Protein AF-A0A972DET1-F1 (afdb_monomer)

Sequence (160 aa):
MILSASRRTDIPCHYSEWLINRLQAGYVLTRNPMNPSQIYRIPLSKDIIDCIVFWTKDPLNMLDKLDTLDELDYKYYFYFTLTPYDRSVERKLRDKEDIVRTFKELSRRIGHEKTVWRYDPIILNETFDFVYHKEKYSYLCKQLENDTNQCIVSFVDLYS

Foldseek 3Di:
DEAEPAPPHQCLVPPLVVVLVQLVVQWDWDADPVHRVDIDIGGNQQVPHQEYEGEHQANPSNLVCVVVCVVSVHHYAYAHEQEQDDCVPVVPDDDSVVSLVRLQSVCVVNNQARRAYENPEQEDDPVRHPVNCVVSVVVSCVSCPRSHPHYHYHYDDDDD

Structure (mmCIF, N/CA/C/O backbone):
data_AF-A0A972DET1-F1
#
_entry.id   AF-A0A972DET1-F1
#
loop_
_atom_site.group_PDB
_atom_site.id
_atom_site.type_symbol
_atom_site.label_atom_id
_atom_site.label_alt_id
_atom_site.label_comp_id
_atom_site.label_asym_id
_atom_site.label_entity_id
_atom_site.label_seq_id
_atom_site.pdbx_PDB_ins_code
_atom_site.Cartn_x
_atom_site.Cartn_y
_atom_site.Cartn_z
_atom_site.occupancy
_atom_site.B_iso_or_equiv
_atom_site.auth_seq_id
_atom_site.auth_comp_id
_atom_site.auth_asym_id
_atom_site.auth_atom_id
_atom_site.pdbx_PDB_model_num
ATOM 1 N N . MET A 1 1 ? -19.397 -3.326 7.565 1.00 91.31 1 MET A N 1
ATOM 2 C CA . MET A 1 1 ? -18.989 -2.403 6.482 1.00 91.31 1 MET A CA 1
ATOM 3 C C . MET A 1 1 ? -17.508 -2.574 6.142 1.00 91.31 1 MET A C 1
ATOM 5 O O . MET A 1 1 ? -16.697 -2.618 7.057 1.00 91.31 1 MET A O 1
ATOM 9 N N . ILE A 1 2 ? -17.131 -2.599 4.854 1.00 95.31 2 ILE A N 1
ATOM 10 C CA . ILE A 1 2 ? -15.717 -2.520 4.431 1.00 95.31 2 ILE A CA 1
ATOM 11 C C . ILE A 1 2 ? -15.335 -1.053 4.211 1.00 95.31 2 ILE A C 1
ATOM 13 O O . ILE A 1 2 ? -15.939 -0.365 3.385 1.00 95.31 2 ILE A O 1
ATOM 17 N N . LEU A 1 3 ? -14.314 -0.577 4.922 1.00 95.06 3 LEU A N 1
ATOM 18 C CA . LEU A 1 3 ? -13.781 0.770 4.758 1.00 95.06 3 LEU A CA 1
ATOM 19 C C . LEU A 1 3 ? -12.639 0.768 3.745 1.00 95.06 3 LEU A C 1
ATOM 21 O O . LEU A 1 3 ? -11.516 0.386 4.058 1.00 95.06 3 LEU A O 1
ATOM 25 N N . SER A 1 4 ? -12.903 1.251 2.532 1.00 94.38 4 SER A N 1
ATOM 26 C CA . SER A 1 4 ? -11.836 1.530 1.567 1.00 94.38 4 SER A CA 1
ATOM 27 C C . SER A 1 4 ? -11.132 2.840 1.932 1.00 94.38 4 SER A C 1
ATOM 29 O O . SER A 1 4 ? -11.570 3.934 1.565 1.00 94.38 4 SER A O 1
ATOM 31 N N . ALA A 1 5 ? -10.041 2.717 2.683 1.00 91.88 5 ALA A N 1
ATOM 32 C CA . ALA A 1 5 ? -9.164 3.817 3.036 1.00 91.88 5 ALA A CA 1
ATOM 33 C C . ALA A 1 5 ? -8.187 4.092 1.880 1.00 91.88 5 ALA A C 1
ATOM 35 O O . ALA A 1 5 ? -7.698 3.182 1.217 1.00 91.88 5 ALA A O 1
ATOM 36 N N . SER A 1 6 ? -7.910 5.373 1.642 1.00 90.00 6 SER A N 1
ATOM 37 C CA . SER A 1 6 ? -6.950 5.873 0.646 1.00 90.00 6 SER A CA 1
ATOM 38 C C . SER A 1 6 ? -7.388 6.000 -0.818 1.00 90.00 6 SER A C 1
ATOM 40 O O . SER A 1 6 ? -6.553 6.133 -1.707 1.00 90.00 6 SER A O 1
ATOM 42 N N . ARG A 1 7 ? -8.693 6.055 -1.115 1.00 85.88 7 ARG A N 1
ATOM 43 C CA . ARG A 1 7 ? -9.146 6.327 -2.499 1.00 85.88 7 ARG A CA 1
ATOM 44 C C . ARG A 1 7 ? -8.914 7.766 -2.974 1.00 85.88 7 ARG A C 1
ATOM 46 O O . ARG A 1 7 ? -8.828 8.001 -4.171 1.00 85.88 7 ARG A O 1
ATOM 53 N N . ARG A 1 8 ? -8.881 8.736 -2.053 1.00 87.44 8 ARG A N 1
ATOM 54 C CA . ARG A 1 8 ? -8.698 10.171 -2.369 1.00 87.44 8 ARG A CA 1
ATOM 55 C C . ARG A 1 8 ? -7.265 10.662 -2.159 1.00 87.44 8 ARG A C 1
ATOM 57 O O . ARG A 1 8 ? -6.897 11.696 -2.698 1.00 87.44 8 ARG A O 1
ATOM 64 N N . THR A 1 9 ? -6.499 9.967 -1.325 1.00 91.56 9 THR A N 1
ATOM 65 C CA . THR A 1 9 ? -5.119 10.299 -0.953 1.00 91.56 9 THR A CA 1
ATOM 66 C C . THR A 1 9 ? -4.463 9.057 -0.366 1.00 91.56 9 THR A C 1
ATOM 68 O O . THR A 1 9 ? -5.170 8.234 0.205 1.00 91.56 9 THR A O 1
ATOM 71 N N . ASP A 1 10 ? -3.147 8.916 -0.464 1.00 96.00 10 ASP A N 1
ATOM 72 C CA . ASP A 1 10 ? -2.416 7.804 0.148 1.00 96.00 10 ASP A CA 1
ATOM 73 C C . ASP A 1 10 ? -2.322 8.006 1.673 1.00 96.00 10 ASP A C 1
ATOM 75 O O . ASP A 1 10 ? -1.435 8.700 2.177 1.00 96.00 10 ASP A O 1
ATOM 79 N N . ILE A 1 11 ? -3.293 7.460 2.417 1.00 97.19 11 ILE A N 1
ATOM 80 C CA . ILE A 1 11 ? -3.372 7.637 3.873 1.00 97.19 11 ILE A CA 1
ATOM 81 C C . ILE A 1 11 ? -2.179 6.978 4.581 1.00 97.19 11 ILE A C 1
ATOM 83 O O . ILE A 1 11 ? -1.553 7.683 5.368 1.00 97.19 11 ILE A O 1
ATOM 87 N N . PRO A 1 12 ? -1.802 5.706 4.323 1.00 97.56 12 PRO A N 1
ATOM 88 C CA . PRO A 1 12 ? -0.621 5.109 4.945 1.00 97.56 12 PRO A CA 1
ATOM 89 C C . PRO A 1 12 ? 0.661 5.918 4.731 1.00 97.56 12 PRO A C 1
ATOM 91 O O . PRO A 1 12 ? 1.441 6.064 5.669 1.00 97.56 12 PRO A O 1
ATOM 94 N N . CYS A 1 13 ? 0.859 6.487 3.536 1.00 96.88 13 CYS A N 1
ATOM 95 C CA . CYS A 1 13 ? 2.067 7.254 3.245 1.00 96.88 13 CYS A CA 1
ATOM 96 C C . CYS A 1 13 ? 2.077 8.638 3.912 1.00 96.88 13 CYS A C 1
ATOM 98 O O . CYS A 1 13 ? 3.138 9.102 4.330 1.00 96.88 13 CYS A O 1
ATOM 100 N N . HIS A 1 14 ? 0.936 9.330 3.997 1.00 96.00 14 HIS A N 1
ATOM 101 C CA . HIS A 1 14 ? 0.920 10.764 4.333 1.00 96.00 14 HIS A CA 1
ATOM 102 C C . HIS A 1 14 ? 0.092 11.147 5.563 1.00 96.00 14 HIS A C 1
ATOM 104 O O . HIS A 1 14 ? 0.313 12.210 6.137 1.00 96.00 14 HIS A O 1
ATOM 110 N N . TYR A 1 15 ? -0.874 10.321 5.962 1.00 97.06 15 TYR A N 1
ATOM 111 C CA . TYR A 1 15 ? -1.891 10.661 6.963 1.00 97.06 15 TYR A CA 1
ATOM 112 C C . TYR A 1 15 ? -2.175 9.505 7.934 1.00 97.06 15 TYR A C 1
ATOM 114 O O . TYR A 1 15 ? -3.278 9.414 8.477 1.00 97.06 15 TYR A O 1
ATOM 122 N N . SER A 1 16 ? -1.195 8.627 8.164 1.00 97.06 16 SER A N 1
ATOM 123 C CA . SER A 1 16 ? -1.325 7.474 9.060 1.00 97.06 16 SER A CA 1
ATOM 124 C C . SER A 1 16 ? -1.695 7.908 10.480 1.00 97.06 16 SER A C 1
ATOM 126 O O . SER A 1 16 ? -2.665 7.415 11.046 1.00 97.06 16 SER A O 1
ATOM 128 N N . GLU A 1 17 ? -1.009 8.922 11.007 1.00 97.81 17 GLU A N 1
ATOM 129 C CA . GLU A 1 17 ? -1.287 9.489 12.330 1.00 97.81 17 GLU A CA 1
ATOM 130 C C . GLU A 1 17 ? -2.709 10.056 12.429 1.00 97.81 17 GLU A C 1
ATOM 132 O O . GLU A 1 17 ? -3.461 9.777 13.364 1.00 97.81 17 GLU A O 1
ATOM 137 N N . TRP A 1 18 ? -3.130 10.823 11.421 1.00 97.31 18 TRP A N 1
ATOM 138 C CA . TRP A 1 18 ? -4.489 11.355 11.369 1.00 97.31 18 TRP A CA 1
ATOM 139 C C . TRP A 1 18 ? -5.532 10.232 11.393 1.00 97.31 18 TRP A C 1
ATOM 141 O O . TRP A 1 18 ? -6.541 10.358 12.087 1.00 97.31 18 TRP A O 1
ATOM 151 N N . LEU A 1 19 ? -5.291 9.132 10.676 1.00 97.12 19 LEU A N 1
ATOM 152 C CA . LEU A 1 19 ? -6.209 8.001 10.642 1.00 97.12 19 LEU A CA 1
ATOM 153 C C . LEU A 1 19 ? -6.347 7.344 12.016 1.00 97.12 19 LEU A C 1
ATOM 155 O O . LEU A 1 19 ? -7.479 7.123 12.441 1.00 97.12 19 LEU A O 1
ATOM 159 N N . ILE A 1 20 ? -5.240 7.080 12.716 1.00 97.50 20 ILE A N 1
ATOM 160 C CA . ILE A 1 20 ? -5.279 6.517 14.076 1.00 97.50 20 ILE A CA 1
ATOM 161 C C . ILE A 1 20 ? -6.136 7.400 14.988 1.00 97.50 20 ILE A C 1
ATOM 163 O O . ILE A 1 20 ? -7.084 6.921 15.612 1.00 97.50 20 ILE A O 1
ATOM 167 N N . ASN A 1 21 ? -5.922 8.716 14.936 1.00 97.62 21 ASN A N 1
ATOM 168 C CA . ASN A 1 21 ? -6.728 9.686 15.676 1.00 97.62 21 ASN A CA 1
ATOM 169 C C . ASN A 1 21 ? -8.221 9.687 15.280 1.00 97.62 21 ASN A C 1
ATOM 171 O O . ASN A 1 21 ? -9.068 10.127 16.057 1.00 97.62 21 ASN A O 1
ATOM 175 N N . ARG A 1 22 ? -8.592 9.271 14.060 1.00 96.81 22 ARG A N 1
ATOM 176 C CA . ARG A 1 22 ? -10.004 9.115 13.645 1.00 96.81 22 ARG A CA 1
ATOM 177 C C . ARG A 1 22 ? -10.602 7.787 14.093 1.00 96.81 22 ARG A C 1
ATOM 179 O O . ARG A 1 22 ? -11.765 7.773 14.489 1.00 96.81 22 ARG A O 1
ATOM 186 N N . LEU A 1 23 ? -9.824 6.708 14.066 1.00 96.62 23 LEU A N 1
ATOM 187 C CA . LEU A 1 23 ? -10.248 5.399 14.564 1.00 96.62 23 LEU A CA 1
ATOM 188 C C . LEU A 1 23 ? -10.511 5.449 16.072 1.00 96.62 23 LEU A C 1
ATOM 190 O O . LEU A 1 23 ? -11.561 4.995 16.515 1.00 96.62 23 LEU A O 1
ATOM 194 N N . GLN A 1 24 ? -9.634 6.102 16.839 1.00 95.88 24 GLN A N 1
ATOM 195 C CA . GLN A 1 24 ? -9.831 6.335 18.275 1.00 95.88 24 GLN A CA 1
ATOM 196 C C . GLN A 1 24 ? -11.035 7.244 18.563 1.00 95.88 24 GLN A C 1
ATOM 198 O O . GLN A 1 24 ? -11.789 7.002 19.500 1.00 95.88 24 GLN A O 1
ATOM 203 N N . ALA A 1 25 ? -11.261 8.271 17.735 1.00 96.62 25 ALA A N 1
ATOM 204 C CA . ALA A 1 25 ? -12.445 9.125 17.852 1.00 96.62 25 ALA A CA 1
ATOM 205 C C . ALA A 1 25 ? -13.753 8.417 17.435 1.00 96.62 25 ALA A C 1
ATOM 207 O O . ALA A 1 25 ? -14.838 8.920 17.726 1.00 96.62 25 ALA A O 1
ATOM 208 N N . GLY A 1 26 ? -13.669 7.286 16.724 1.00 96.50 26 GLY A N 1
ATOM 209 C CA . GLY A 1 26 ? -14.812 6.483 16.287 1.00 96.50 26 GLY A CA 1
ATOM 210 C C . GLY A 1 26 ? -15.601 7.060 15.108 1.00 96.50 26 GLY A C 1
ATOM 211 O O . GLY A 1 26 ? -16.679 6.555 14.790 1.00 96.50 26 GLY A O 1
ATOM 212 N N . TYR A 1 27 ? -15.115 8.113 14.441 1.00 96.56 27 TYR A N 1
ATOM 213 C CA . TYR A 1 27 ? -15.757 8.659 13.241 1.00 96.56 27 TYR A CA 1
ATOM 214 C C . TYR A 1 27 ? -14.812 9.507 12.385 1.00 96.56 27 TYR A C 1
ATOM 216 O O . TYR A 1 27 ? -13.792 10.026 12.840 1.00 96.56 27 TYR A O 1
ATOM 224 N N . VAL A 1 28 ? -15.218 9.734 11.137 1.00 95.75 28 VAL A N 1
ATOM 225 C CA . VAL A 1 28 ? -14.613 10.729 10.248 1.00 95.75 28 VAL A CA 1
ATOM 226 C C . VAL A 1 28 ? -15.686 11.569 9.567 1.00 95.75 28 VAL A C 1
ATOM 228 O O . VAL A 1 28 ? -16.791 11.101 9.291 1.00 95.75 28 VAL A O 1
ATOM 231 N N . LEU A 1 29 ? -15.358 12.831 9.298 1.00 94.50 29 LEU A N 1
ATOM 232 C CA . LEU A 1 29 ? -16.175 13.713 8.475 1.00 94.50 29 LEU A CA 1
ATOM 233 C C . LEU A 1 29 ? -15.579 13.785 7.074 1.00 94.50 29 LEU A C 1
ATOM 235 O O . LEU A 1 29 ? -14.385 14.037 6.914 1.00 94.50 29 LEU A O 1
ATOM 239 N N . THR A 1 30 ? -16.410 13.592 6.057 1.00 92.00 30 THR A N 1
ATOM 240 C CA . THR A 1 30 ? -16.002 13.722 4.660 1.00 92.00 30 THR A CA 1
ATOM 241 C C . THR A 1 30 ? -16.962 14.624 3.906 1.00 92.00 30 THR A C 1
ATOM 243 O O . THR A 1 30 ? -18.170 14.597 4.130 1.00 92.00 30 THR A O 1
ATOM 246 N N . ARG A 1 31 ? -16.425 15.443 3.004 1.00 91.62 31 ARG A N 1
ATOM 247 C CA . ARG A 1 31 ? -17.229 16.297 2.125 1.00 91.62 31 ARG A CA 1
ATOM 248 C C . ARG A 1 31 ? -17.580 15.555 0.843 1.00 91.62 31 ARG A C 1
ATOM 250 O O . ARG A 1 31 ? -16.760 14.784 0.319 1.00 91.62 31 ARG A O 1
ATOM 257 N N . ASN A 1 32 ? -18.789 15.796 0.342 1.00 89.50 32 ASN A N 1
ATOM 258 C CA . ASN A 1 32 ? -19.174 15.377 -0.999 1.00 89.50 32 ASN A CA 1
ATOM 259 C C . ASN A 1 32 ? -18.354 16.186 -2.027 1.00 89.50 32 ASN A C 1
ATOM 261 O O . ASN A 1 32 ? -18.385 17.416 -1.973 1.00 89.50 32 ASN A O 1
ATOM 265 N N . PRO A 1 33 ? -17.625 15.539 -2.955 1.00 87.19 33 PRO A N 1
ATOM 266 C CA . PRO A 1 33 ? -16.844 16.248 -3.969 1.00 87.19 33 PRO A CA 1
ATOM 267 C C . PRO A 1 33 ? -17.713 17.061 -4.940 1.00 87.19 33 PRO A C 1
ATOM 269 O O . PRO A 1 33 ? -17.237 18.059 -5.467 1.00 87.19 33 PRO A O 1
ATOM 272 N N . MET A 1 34 ? -18.977 16.674 -5.144 1.00 92.25 34 MET A N 1
ATOM 273 C CA . MET A 1 34 ? -19.910 17.360 -6.047 1.00 92.25 34 MET A CA 1
ATOM 274 C C . MET A 1 34 ? -20.759 18.425 -5.340 1.00 92.25 34 MET A C 1
ATOM 276 O O . MET A 1 34 ? -21.288 19.319 -5.991 1.00 92.2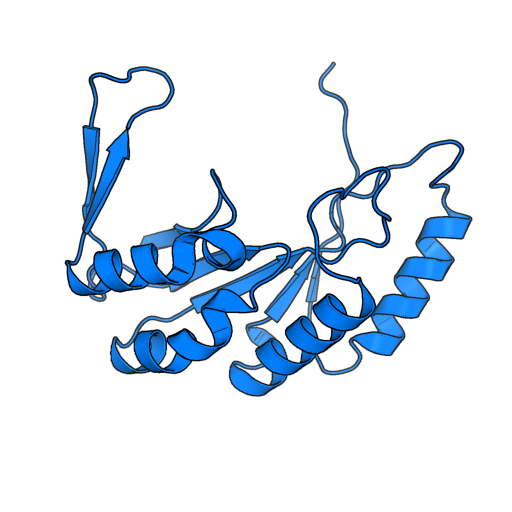5 34 MET A O 1
ATOM 280 N N . ASN A 1 35 ? -20.899 18.349 -4.011 1.00 93.75 35 ASN A N 1
ATOM 281 C CA . ASN A 1 35 ? -21.638 19.330 -3.212 1.00 93.75 35 ASN A CA 1
ATOM 282 C C . ASN A 1 35 ? -20.905 19.624 -1.888 1.00 93.75 35 ASN A C 1
ATOM 284 O O . ASN A 1 35 ? -21.185 18.982 -0.874 1.00 93.75 35 ASN A O 1
ATOM 288 N N . PRO A 1 36 ? -19.994 20.612 -1.852 1.00 91.00 36 PRO A N 1
ATOM 289 C CA . PRO A 1 36 ? -19.130 20.856 -0.693 1.00 91.00 36 PRO A CA 1
ATOM 290 C C . PRO A 1 36 ? -19.853 21.229 0.608 1.00 91.00 36 PRO A C 1
ATOM 292 O O . PRO A 1 36 ? -19.276 21.067 1.684 1.00 91.00 36 PRO A O 1
ATOM 295 N N . SER A 1 37 ? -21.095 21.722 0.520 1.00 94.62 37 SER A N 1
ATOM 296 C CA . SER A 1 37 ? -21.926 22.029 1.694 1.00 94.62 37 SER A CA 1
ATOM 297 C C . SER A 1 37 ? -22.431 20.769 2.406 1.00 94.62 37 SER A C 1
ATOM 299 O O . SER A 1 37 ? -22.742 20.806 3.595 1.00 94.62 37 SER A O 1
ATOM 301 N N . GLN A 1 38 ? -22.459 19.633 1.705 1.00 95.25 38 GLN A N 1
ATOM 302 C CA . GLN A 1 38 ? -22.859 18.352 2.261 1.00 95.25 38 GLN A CA 1
ATOM 303 C C . GLN A 1 38 ? -21.670 17.657 2.935 1.00 95.25 38 GLN A C 1
ATOM 305 O O . GLN A 1 38 ? -20.700 17.242 2.289 1.00 95.25 38 GLN A O 1
ATOM 310 N N . ILE A 1 39 ? -21.777 17.497 4.255 1.00 95.06 39 ILE A N 1
ATOM 311 C CA . ILE A 1 39 ? -20.803 16.799 5.093 1.00 95.06 39 ILE A CA 1
ATOM 312 C C . ILE A 1 39 ? -21.419 15.482 5.558 1.00 95.06 39 ILE A C 1
ATOM 314 O O . ILE A 1 39 ? -22.465 15.466 6.202 1.00 95.06 39 ILE A O 1
ATOM 318 N N . TYR A 1 40 ? -20.746 14.377 5.261 1.00 93.12 40 TYR A N 1
ATOM 319 C CA . TYR A 1 40 ? -21.098 13.062 5.774 1.00 93.12 40 TYR A CA 1
ATOM 320 C C . TYR A 1 40 ? -20.280 12.749 7.017 1.00 93.12 40 TYR A C 1
ATOM 322 O O . TYR A 1 40 ? -19.061 12.937 7.028 1.00 93.12 40 TYR A O 1
ATOM 330 N N . ARG A 1 41 ? -20.945 12.211 8.039 1.00 95.50 41 ARG A N 1
ATOM 331 C CA . ARG A 1 41 ? -20.295 11.591 9.191 1.00 95.50 41 ARG A CA 1
ATOM 332 C C . ARG A 1 41 ? -20.297 10.084 8.999 1.00 95.50 41 ARG A C 1
ATOM 334 O O . ARG A 1 41 ? -21.355 9.466 9.010 1.00 95.50 41 ARG A O 1
ATOM 341 N N . ILE A 1 42 ? -19.113 9.514 8.816 1.00 94.50 42 ILE A N 1
ATOM 342 C CA . ILE A 1 42 ? -18.925 8.074 8.667 1.00 94.50 42 ILE A CA 1
ATOM 343 C C . ILE A 1 42 ? -18.505 7.529 10.033 1.00 94.50 42 ILE A C 1
ATOM 345 O O . ILE A 1 42 ? -17.467 7.963 10.546 1.00 94.50 42 ILE A O 1
ATOM 349 N N . PRO A 1 43 ? -19.290 6.629 10.647 1.00 95.81 43 PRO A N 1
ATOM 350 C CA . PRO A 1 43 ? -18.867 5.953 11.861 1.00 95.81 43 PRO A CA 1
ATOM 351 C C . PRO A 1 43 ? -17.705 5.007 11.543 1.00 95.81 43 PRO A C 1
ATOM 353 O O . PRO A 1 43 ? -17.691 4.353 10.501 1.00 95.81 43 PRO A O 1
ATOM 356 N N . LEU A 1 44 ? -16.723 4.968 12.437 1.00 96.38 44 LEU A N 1
ATOM 357 C CA . LEU A 1 44 ? -15.517 4.156 12.297 1.00 96.38 44 LEU A CA 1
ATOM 358 C C . LEU A 1 44 ? -15.373 3.115 13.404 1.00 96.38 44 LEU A C 1
ATOM 360 O O . LEU A 1 44 ? -14.339 2.473 13.460 1.00 96.38 44 LEU A O 1
ATOM 364 N N . SER A 1 45 ? -16.364 2.952 14.278 1.00 92.38 45 SER A N 1
ATOM 365 C CA . SER A 1 45 ? -16.280 2.002 15.383 1.00 92.38 45 SER A CA 1
ATOM 366 C C . SER A 1 45 ? -16.195 0.551 14.890 1.00 92.38 45 SER A C 1
ATOM 368 O O . SER A 1 45 ? -16.758 0.183 13.853 1.00 92.38 45 SER A O 1
ATOM 370 N N . LYS A 1 46 ? -15.474 -0.287 15.641 1.00 89.88 46 LYS A N 1
ATOM 371 C CA . LYS A 1 46 ? -15.184 -1.676 15.253 1.00 89.88 46 LYS A CA 1
ATOM 372 C C . LYS A 1 46 ? -16.420 -2.571 15.108 1.00 89.88 46 LYS A C 1
ATOM 374 O O . LYS A 1 46 ? -16.384 -3.545 14.374 1.00 89.88 46 LYS A O 1
ATOM 379 N N . ASP A 1 47 ? -17.523 -2.234 15.772 1.00 92.50 47 ASP A N 1
ATOM 380 C CA . ASP A 1 47 ? -18.812 -2.926 15.642 1.00 92.50 47 ASP A CA 1
ATOM 381 C C . ASP A 1 47 ? -19.477 -2.697 14.274 1.00 92.50 47 ASP A C 1
ATOM 383 O O . ASP A 1 47 ? -20.350 -3.462 13.872 1.00 92.50 47 ASP A O 1
ATOM 387 N N . ILE A 1 48 ? -19.051 -1.665 13.542 1.00 94.56 48 ILE A N 1
ATOM 388 C CA . ILE A 1 48 ? -19.572 -1.316 12.217 1.00 94.56 48 ILE A CA 1
ATOM 389 C C . ILE A 1 48 ? -18.567 -1.697 11.121 1.00 94.56 48 ILE A C 1
ATOM 391 O O . ILE A 1 48 ? -18.958 -2.088 10.013 1.00 94.56 48 ILE A O 1
ATOM 395 N N . ILE A 1 49 ? -17.270 -1.547 11.395 1.00 96.44 49 ILE A N 1
ATOM 396 C CA . ILE A 1 49 ? -16.190 -1.793 10.437 1.00 96.44 49 ILE A CA 1
ATOM 397 C C . ILE A 1 49 ? -15.767 -3.263 10.489 1.00 96.44 49 ILE A C 1
ATOM 399 O O . ILE A 1 49 ? -15.067 -3.681 11.402 1.00 96.44 49 ILE A O 1
ATOM 403 N N . ASP A 1 50 ? -16.114 -4.026 9.452 1.00 96.44 50 ASP A N 1
ATOM 404 C CA . ASP A 1 50 ? -15.703 -5.432 9.334 1.00 96.44 50 ASP A CA 1
ATOM 405 C C . ASP A 1 50 ? -14.231 -5.552 8.927 1.00 96.44 50 ASP A C 1
ATOM 407 O O . ASP A 1 50 ? -13.551 -6.509 9.297 1.00 96.44 50 ASP A O 1
ATOM 411 N N . CYS A 1 51 ? -13.758 -4.616 8.096 1.00 97.06 51 CYS A N 1
ATOM 412 C CA . CYS A 1 51 ? -12.397 -4.599 7.577 1.00 97.06 51 CYS A CA 1
ATOM 413 C C . CYS A 1 51 ? -12.026 -3.228 6.994 1.00 97.06 51 CYS A C 1
ATOM 415 O O . CYS A 1 51 ? -12.865 -2.558 6.380 1.00 97.06 51 CYS A O 1
ATOM 417 N N . ILE A 1 52 ? -10.758 -2.837 7.130 1.00 97.75 52 ILE A N 1
ATOM 418 C CA . ILE A 1 52 ? -10.168 -1.664 6.485 1.00 97.75 52 ILE A CA 1
ATOM 419 C C . ILE A 1 52 ? -9.246 -2.111 5.349 1.00 97.75 52 ILE A C 1
ATOM 421 O O . ILE A 1 52 ? -8.324 -2.899 5.541 1.00 97.75 52 ILE A O 1
ATOM 425 N N . VAL A 1 53 ? -9.467 -1.567 4.158 1.00 97.75 53 VAL A N 1
ATOM 426 C CA . VAL A 1 53 ? -8.609 -1.798 2.993 1.00 97.75 53 VAL A CA 1
ATOM 427 C C . VAL A 1 53 ? -7.736 -0.580 2.780 1.00 97.75 53 VAL A C 1
ATOM 429 O O . VAL A 1 53 ? -8.256 0.485 2.443 1.00 97.75 53 VAL A O 1
ATOM 432 N N . PHE A 1 54 ? -6.425 -0.734 2.933 1.00 98.12 54 PHE A N 1
ATOM 433 C CA . PHE A 1 54 ? -5.463 0.332 2.680 1.00 98.12 54 PHE A CA 1
ATOM 434 C C . PHE A 1 54 ? -4.945 0.286 1.252 1.00 98.12 54 PHE A C 1
ATOM 436 O O . PHE A 1 54 ? -4.534 -0.763 0.775 1.00 98.12 54 PHE A O 1
ATOM 443 N N . TRP A 1 55 ? -4.913 1.437 0.585 1.00 97.00 55 TRP A N 1
ATOM 444 C CA . TRP A 1 55 ? -4.232 1.601 -0.699 1.00 97.00 55 TRP A CA 1
ATOM 445 C C . TRP A 1 55 ? -3.030 2.507 -0.503 1.00 97.00 55 TRP A C 1
ATOM 447 O O . TRP A 1 55 ? -3.161 3.576 0.096 1.00 97.00 55 TRP A O 1
ATOM 457 N N . THR A 1 56 ? -1.868 2.079 -0.984 1.00 97.62 56 THR A N 1
ATOM 458 C CA . THR A 1 56 ? -0.644 2.864 -0.826 1.00 97.62 56 THR A CA 1
ATOM 459 C C . THR A 1 56 ? 0.418 2.502 -1.852 1.00 97.62 56 THR A C 1
ATOM 461 O O . THR A 1 56 ? 0.425 1.388 -2.383 1.00 97.62 56 THR A O 1
ATOM 464 N N . LYS A 1 57 ? 1.320 3.442 -2.131 1.00 96.88 57 LYS A N 1
ATOM 465 C CA . LYS A 1 57 ? 2.601 3.172 -2.796 1.00 96.88 57 LYS A CA 1
ATOM 466 C C . LYS A 1 57 ? 3.758 3.042 -1.806 1.00 96.88 57 LYS A C 1
ATOM 468 O O . LYS A 1 57 ? 4.834 2.618 -2.215 1.00 96.88 57 LYS A O 1
ATOM 473 N N . ASP A 1 58 ? 3.561 3.437 -0.549 1.00 97.44 58 ASP A N 1
ATOM 474 C CA . ASP A 1 58 ? 4.618 3.492 0.457 1.00 97.44 58 ASP A CA 1
ATOM 475 C C . ASP A 1 58 ? 4.055 3.556 1.902 1.00 97.44 58 ASP A C 1
ATOM 477 O O . ASP A 1 58 ? 3.766 4.639 2.415 1.00 97.44 58 ASP A O 1
ATOM 481 N N . PRO A 1 59 ? 3.899 2.412 2.596 1.00 97.31 59 PRO A N 1
ATOM 482 C CA . PRO A 1 59 ? 3.334 2.353 3.943 1.00 97.31 59 PRO A CA 1
ATOM 483 C C . PRO A 1 59 ? 4.343 2.604 5.068 1.00 97.31 59 PRO A C 1
ATOM 485 O O . PRO A 1 59 ? 4.010 2.319 6.216 1.00 97.31 59 PRO A O 1
ATOM 488 N N . LEU A 1 60 ? 5.555 3.112 4.800 1.00 98.12 60 LEU A N 1
ATOM 489 C CA . LEU A 1 60 ? 6.594 3.252 5.835 1.00 98.12 60 LEU A CA 1
ATOM 490 C C . LEU A 1 60 ? 6.075 3.945 7.105 1.00 98.12 60 LEU A C 1
ATOM 492 O O . LEU A 1 60 ? 6.259 3.443 8.208 1.00 98.12 60 LEU A O 1
ATOM 496 N N . ASN A 1 61 ? 5.366 5.063 6.936 1.00 97.12 61 ASN A N 1
ATOM 497 C CA . ASN A 1 61 ? 4.846 5.882 8.037 1.00 97.12 61 ASN A CA 1
ATOM 498 C C . ASN A 1 61 ? 3.676 5.237 8.801 1.00 97.12 61 ASN A C 1
ATOM 500 O O . ASN A 1 61 ? 3.166 5.829 9.757 1.00 97.12 61 ASN A O 1
ATOM 504 N N . MET A 1 62 ? 3.193 4.085 8.340 1.00 97.44 62 MET A N 1
ATOM 505 C CA . MET A 1 62 ? 2.109 3.312 8.939 1.00 97.44 62 MET A CA 1
ATOM 506 C C . MET A 1 62 ? 2.631 2.097 9.713 1.00 97.44 62 MET A C 1
ATOM 508 O O . MET A 1 62 ? 1.899 1.565 10.541 1.00 97.44 62 MET A O 1
ATOM 512 N N . LEU A 1 63 ? 3.871 1.651 9.466 1.00 9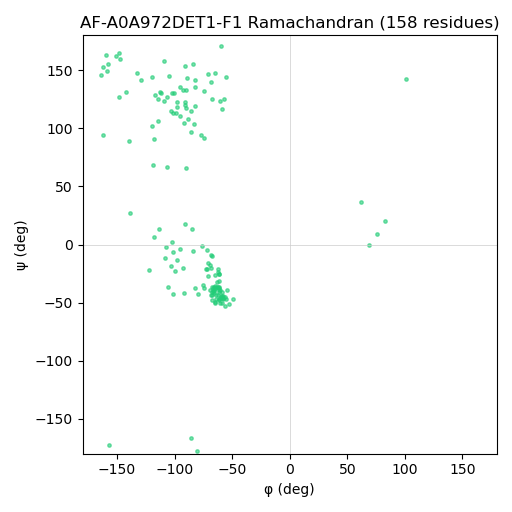8.00 63 LEU A N 1
ATOM 513 C CA . LEU A 1 63 ? 4.407 0.424 10.064 1.00 98.00 63 LEU A CA 1
ATOM 514 C C . LEU A 1 63 ? 4.414 0.477 11.594 1.00 98.00 63 LEU A C 1
ATOM 516 O O . LEU A 1 63 ? 3.994 -0.470 12.246 1.00 98.00 63 LEU A O 1
ATOM 520 N N . ASP A 1 64 ? 4.839 1.594 12.174 1.00 97.12 64 ASP A N 1
ATOM 521 C CA . ASP A 1 64 ? 4.875 1.833 13.622 1.00 97.12 64 ASP A CA 1
ATOM 522 C C . ASP A 1 64 ? 3.484 1.942 14.273 1.00 97.12 64 ASP A C 1
ATOM 524 O O . ASP A 1 64 ? 3.383 1.956 15.494 1.00 97.12 64 ASP A O 1
ATOM 528 N N . LYS A 1 65 ? 2.414 1.996 13.474 1.00 97.56 65 LYS A N 1
ATOM 529 C CA . LYS A 1 65 ? 1.022 2.140 13.933 1.00 97.56 65 LYS A CA 1
ATOM 530 C C . LYS A 1 65 ? 0.207 0.858 13.782 1.00 97.56 65 LYS A C 1
ATOM 532 O O . LYS A 1 65 ? -0.962 0.835 14.162 1.00 97.56 65 LYS A O 1
ATOM 537 N N . LEU A 1 66 ? 0.801 -0.201 13.226 1.00 98.06 66 LEU A N 1
ATOM 538 C CA . LEU A 1 66 ? 0.132 -1.492 13.052 1.00 98.06 66 LEU A CA 1
ATOM 539 C C . LEU A 1 66 ? -0.277 -2.096 14.401 1.00 98.06 66 LEU A C 1
ATOM 541 O O . LEU A 1 66 ? -1.412 -2.539 14.529 1.00 98.06 66 LEU A O 1
ATOM 545 N N . ASP A 1 67 ? 0.577 -1.990 15.425 1.00 97.44 67 ASP A N 1
ATOM 546 C CA . ASP A 1 67 ? 0.253 -2.491 16.771 1.00 97.44 67 ASP A CA 1
ATOM 547 C C . ASP A 1 67 ? -0.975 -1.772 17.344 1.00 97.44 67 ASP A C 1
ATOM 549 O O . ASP A 1 67 ? -1.858 -2.404 17.909 1.00 97.44 67 ASP A O 1
ATOM 553 N N . THR A 1 68 ? -1.102 -0.461 17.115 1.00 97.06 68 THR A N 1
ATOM 554 C CA . THR A 1 68 ? -2.293 0.295 17.527 1.00 97.06 68 THR A CA 1
ATOM 555 C C . THR A 1 68 ? -3.552 -0.159 16.784 1.00 97.06 68 THR A C 1
ATOM 557 O O . THR A 1 68 ? -4.633 -0.172 17.367 1.00 97.06 68 THR A O 1
ATOM 560 N N . LEU A 1 69 ? -3.458 -0.529 15.502 1.00 96.81 69 LEU A N 1
ATOM 561 C CA . LEU A 1 69 ? -4.605 -1.084 14.772 1.00 96.81 69 LEU A CA 1
ATOM 562 C C . LEU A 1 69 ? -5.031 -2.441 15.339 1.00 96.81 69 LEU A C 1
ATOM 564 O O . LEU A 1 69 ? -6.233 -2.690 15.458 1.00 96.81 69 LEU A O 1
ATOM 568 N N . ASP A 1 70 ? -4.057 -3.275 15.702 1.00 96.62 70 ASP A N 1
ATOM 569 C CA . ASP A 1 70 ? -4.282 -4.591 16.295 1.00 96.62 70 ASP A CA 1
ATOM 570 C C . ASP A 1 70 ? -4.880 -4.466 17.709 1.00 96.62 70 ASP A C 1
ATOM 572 O O . ASP A 1 70 ? -5.861 -5.136 18.025 1.00 96.62 70 ASP A O 1
ATOM 576 N N . GLU A 1 71 ? -4.372 -3.547 18.538 1.00 96.69 71 GLU A N 1
ATOM 577 C CA . GLU A 1 71 ? -4.911 -3.223 19.871 1.00 96.69 71 GLU A CA 1
ATOM 578 C C . GLU A 1 71 ? -6.351 -2.696 19.812 1.00 96.69 71 GLU A C 1
ATOM 580 O O . GLU A 1 71 ? -7.177 -3.009 20.672 1.00 96.69 71 GLU A O 1
ATOM 585 N N . LEU A 1 72 ? -6.669 -1.904 18.784 1.00 95.19 72 LEU A N 1
ATOM 586 C CA . LEU A 1 72 ? -8.024 -1.420 18.522 1.00 95.19 72 LEU A CA 1
ATOM 587 C C . LEU A 1 72 ? -8.943 -2.493 17.905 1.00 95.19 72 LEU A C 1
ATOM 589 O O . LEU A 1 72 ? -10.130 -2.219 17.707 1.00 95.19 72 LEU A O 1
ATOM 593 N N . ASP A 1 73 ? -8.427 -3.700 17.647 1.00 95.62 73 ASP A N 1
ATOM 594 C CA . ASP A 1 73 ? -9.163 -4.864 17.138 1.00 95.62 73 ASP A CA 1
ATOM 595 C C . ASP A 1 73 ? -9.786 -4.622 15.746 1.00 95.62 73 ASP A C 1
ATOM 597 O O . ASP A 1 73 ? -10.889 -5.082 15.437 1.00 95.62 73 ASP A O 1
ATOM 601 N N . TYR A 1 74 ? -9.085 -3.878 14.879 1.00 97.00 74 TYR A N 1
ATOM 602 C CA . TYR A 1 74 ? -9.482 -3.725 13.477 1.00 97.00 74 TYR A CA 1
ATOM 603 C C . TYR A 1 74 ? -8.845 -4.800 12.602 1.00 97.00 74 TYR A C 1
ATOM 605 O O . TYR A 1 74 ? -7.635 -5.004 12.600 1.00 97.00 74 TYR A O 1
ATOM 613 N N . LYS A 1 75 ? -9.652 -5.421 11.740 1.00 97.06 75 LYS A N 1
ATOM 614 C CA . LYS A 1 75 ? -9.141 -6.248 10.641 1.00 97.06 75 LYS A CA 1
ATOM 615 C C . LYS A 1 75 ? -8.751 -5.353 9.476 1.00 97.06 75 LYS A C 1
ATOM 617 O O . LYS A 1 75 ? -9.523 -4.477 9.085 1.00 97.06 75 LYS A O 1
ATOM 622 N N . TYR A 1 76 ? -7.602 -5.600 8.863 1.00 97.69 76 TYR A N 1
ATOM 623 C CA . TYR A 1 76 ? -7.161 -4.828 7.707 1.00 97.69 76 TYR A CA 1
ATOM 624 C C . TYR A 1 76 ? -6.269 -5.631 6.767 1.00 97.69 76 TYR A C 1
ATOM 626 O O . TYR A 1 76 ? -5.717 -6.667 7.133 1.00 97.69 76 TYR A O 1
ATOM 634 N N . TYR A 1 77 ? -6.133 -5.127 5.544 1.00 98.06 77 TYR A N 1
ATOM 635 C CA . TYR A 1 77 ? -5.142 -5.589 4.580 1.00 98.06 77 TYR A CA 1
ATOM 636 C C . TYR A 1 77 ? -4.700 -4.437 3.672 1.00 98.06 77 TYR A C 1
ATOM 638 O O . TYR A 1 77 ? -5.344 -3.383 3.608 1.00 98.06 77 TYR A O 1
ATOM 646 N N . PHE A 1 78 ? -3.586 -4.634 2.974 1.00 98.38 78 PHE A N 1
ATOM 647 C CA . PHE A 1 78 ? -2.963 -3.628 2.128 1.00 98.38 78 PHE A CA 1
ATOM 648 C C . PHE A 1 78 ? -2.995 -4.039 0.661 1.00 98.38 78 PHE A C 1
ATOM 650 O O . PHE A 1 78 ? -2.469 -5.076 0.268 1.00 98.38 78 PHE A O 1
ATOM 657 N N . TYR A 1 79 ? -3.542 -3.154 -0.159 1.00 98.12 79 TYR A N 1
ATOM 658 C CA . TYR A 1 79 ? -3.238 -3.052 -1.573 1.00 98.12 79 TYR A CA 1
ATOM 659 C C . TYR A 1 79 ? -2.008 -2.161 -1.758 1.00 98.12 79 TYR A C 1
ATOM 661 O O . TYR A 1 79 ? -2.098 -0.928 -1.800 1.00 98.12 79 TYR A O 1
ATOM 669 N N . PHE A 1 80 ? -0.849 -2.802 -1.878 1.00 98.31 80 PHE A N 1
ATOM 670 C CA . PHE A 1 80 ? 0.432 -2.131 -2.047 1.00 98.31 80 PHE A CA 1
ATOM 671 C C . PHE A 1 80 ? 0.777 -2.056 -3.534 1.00 98.31 80 PHE A C 1
ATOM 673 O O . PHE A 1 80 ? 1.100 -3.047 -4.189 1.00 98.31 80 PHE A O 1
ATOM 680 N N . THR A 1 81 ? 0.732 -0.840 -4.069 1.00 97.81 81 THR A N 1
ATOM 681 C CA . THR A 1 81 ? 1.082 -0.555 -5.458 1.00 97.81 81 THR A CA 1
ATOM 682 C C . THR A 1 81 ? 2.583 -0.393 -5.636 1.00 97.81 81 THR A C 1
ATOM 684 O O . THR A 1 81 ? 3.141 0.660 -5.328 1.00 97.81 81 THR A O 1
ATOM 687 N N . LEU A 1 82 ? 3.218 -1.423 -6.191 1.00 98.12 82 LEU A N 1
ATOM 688 C CA . LEU A 1 82 ? 4.636 -1.427 -6.527 1.00 98.12 82 LEU A CA 1
ATOM 689 C C . LEU A 1 82 ? 4.812 -1.639 -8.032 1.00 98.12 82 LEU A C 1
ATOM 691 O O . LEU A 1 82 ? 4.695 -2.745 -8.554 1.00 98.12 82 LEU A O 1
ATOM 695 N N . THR A 1 83 ? 5.094 -0.535 -8.709 1.00 97.38 83 THR A N 1
ATOM 696 C CA . THR A 1 83 ? 5.274 -0.395 -10.158 1.00 97.38 83 THR A CA 1
ATOM 697 C C . THR A 1 83 ? 6.749 -0.138 -10.493 1.00 97.38 83 THR A C 1
ATOM 699 O O . THR A 1 83 ? 7.498 0.334 -9.628 1.00 97.38 83 THR A O 1
ATOM 702 N N . PRO A 1 84 ? 7.194 -0.415 -11.734 1.00 96.12 84 PRO A N 1
ATOM 703 C CA . PRO A 1 84 ? 8.613 -0.389 -12.096 1.00 96.12 84 PRO A CA 1
ATOM 704 C C . PRO A 1 84 ? 9.135 1.012 -12.451 1.00 96.12 84 PRO A C 1
ATOM 706 O O . PRO A 1 84 ? 10.324 1.165 -12.719 1.00 96.12 84 PRO A O 1
ATOM 709 N N . TYR A 1 85 ? 8.248 2.008 -12.508 1.00 96.50 85 TYR A N 1
ATOM 710 C CA . TYR A 1 85 ? 8.559 3.311 -13.078 1.00 96.50 85 TYR A CA 1
ATOM 711 C C . TYR A 1 85 ? 9.503 4.123 -12.202 1.00 96.50 85 TYR A C 1
ATOM 713 O O . TYR A 1 85 ? 9.439 4.077 -10.974 1.00 96.50 85 TYR A O 1
ATOM 721 N N . ASP A 1 86 ? 10.340 4.918 -12.852 1.00 92.00 86 ASP A N 1
ATOM 722 C CA . ASP A 1 86 ? 11.220 5.865 -12.189 1.00 92.00 86 ASP A CA 1
ATOM 723 C C . ASP A 1 86 ? 10.509 7.204 -11.909 1.00 92.00 86 ASP A C 1
ATOM 725 O O . ASP A 1 86 ? 9.286 7.354 -12.018 1.00 92.00 86 ASP A O 1
ATOM 729 N N . ARG A 1 87 ? 11.302 8.219 -11.557 1.00 93.56 87 ARG A N 1
ATOM 730 C CA . ARG A 1 87 ? 10.815 9.562 -11.232 1.00 93.56 87 ARG A CA 1
ATOM 731 C C . ARG A 1 87 ? 10.223 10.318 -12.424 1.00 93.56 87 ARG A C 1
ATOM 733 O O . ARG A 1 87 ? 9.611 11.357 -12.194 1.00 93.56 87 ARG A O 1
ATOM 740 N N . SER A 1 88 ? 10.357 9.844 -13.663 1.00 92.69 88 SER A N 1
ATOM 741 C CA . SER A 1 88 ? 9.645 10.439 -14.803 1.00 92.69 88 SER A CA 1
ATOM 742 C C . SER A 1 88 ? 8.125 10.306 -14.636 1.00 92.69 88 SER A C 1
ATOM 744 O O . SER A 1 88 ? 7.396 11.262 -14.915 1.00 92.69 88 SER A O 1
ATOM 746 N N . VAL A 1 89 ? 7.671 9.182 -14.068 1.00 94.44 89 VAL A N 1
ATOM 747 C CA . VAL A 1 89 ? 6.261 8.887 -13.764 1.00 94.44 89 VAL A CA 1
ATOM 748 C C . VAL A 1 89 ? 5.957 9.107 -12.276 1.00 94.44 89 VAL A C 1
ATOM 750 O O . VAL A 1 89 ? 4.944 9.710 -11.928 1.00 94.44 89 VAL A O 1
ATOM 753 N N . GLU A 1 90 ? 6.846 8.681 -11.374 1.00 94.69 90 GLU A N 1
ATOM 754 C CA . GLU A 1 90 ? 6.591 8.608 -9.927 1.00 94.69 90 GLU A CA 1
ATOM 755 C C . GLU A 1 90 ? 7.538 9.505 -9.121 1.00 94.69 90 GLU A C 1
ATOM 757 O O . GLU A 1 90 ? 8.413 9.067 -8.378 1.00 94.69 90 GLU A O 1
ATOM 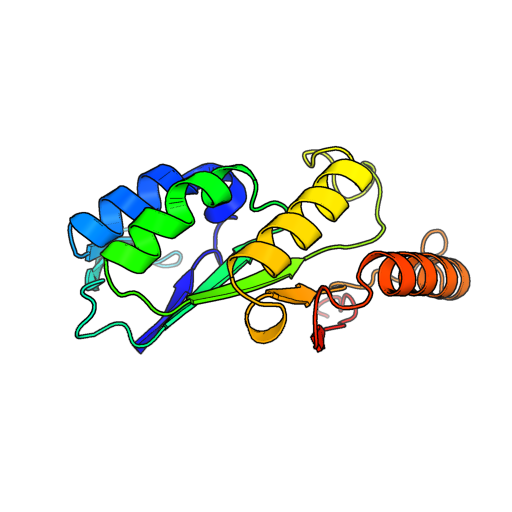762 N N . ARG A 1 91 ? 7.355 10.817 -9.280 1.00 91.31 91 ARG A N 1
ATOM 763 C CA . ARG A 1 91 ? 8.312 11.861 -8.860 1.00 91.31 91 ARG A CA 1
ATOM 764 C C . ARG A 1 91 ? 8.636 11.940 -7.366 1.00 91.31 91 ARG A C 1
ATOM 766 O O . ARG A 1 91 ? 9.719 12.396 -7.019 1.00 91.31 91 ARG A O 1
ATOM 773 N N . LYS A 1 92 ? 7.687 11.606 -6.489 1.00 91.25 92 LYS A N 1
ATOM 774 C CA . LYS A 1 92 ? 7.757 11.907 -5.041 1.00 91.25 92 LYS A CA 1
ATOM 775 C C . LYS A 1 92 ? 7.872 10.669 -4.156 1.00 91.25 92 LYS A C 1
ATOM 777 O O . LYS A 1 92 ? 7.655 10.761 -2.953 1.00 91.25 92 LYS A O 1
ATOM 782 N N . LEU A 1 93 ? 8.174 9.522 -4.750 1.00 94.69 93 LEU A N 1
ATOM 783 C CA . LEU A 1 93 ? 8.396 8.296 -4.001 1.00 94.69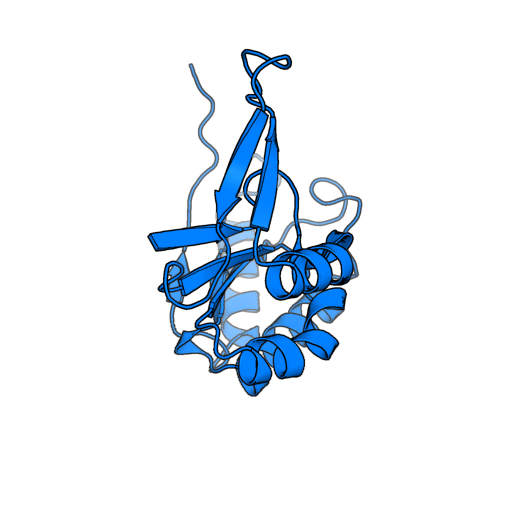 93 LEU A CA 1
ATOM 784 C C . LEU A 1 93 ? 9.836 8.216 -3.495 1.00 94.69 93 LEU A C 1
ATOM 786 O O . LEU A 1 93 ? 10.750 8.813 -4.077 1.00 94.69 93 LEU A O 1
ATOM 790 N N . ARG A 1 94 ? 10.019 7.450 -2.415 1.00 95.88 94 ARG A N 1
ATOM 791 C CA . ARG A 1 94 ? 11.339 6.983 -1.987 1.00 95.88 94 ARG A CA 1
ATOM 792 C C . ARG A 1 94 ? 11.987 6.136 -3.085 1.00 95.88 94 ARG A C 1
ATOM 794 O O . ARG A 1 94 ? 11.369 5.805 -4.101 1.00 95.88 94 ARG A O 1
ATOM 801 N N . ASP A 1 95 ? 13.255 5.819 -2.873 1.00 95.50 95 ASP A N 1
ATOM 802 C CA . ASP A 1 95 ? 13.972 4.889 -3.731 1.00 95.50 95 ASP A CA 1
ATOM 803 C C . ASP A 1 95 ? 13.239 3.538 -3.826 1.00 95.50 95 ASP A C 1
ATOM 805 O O . ASP A 1 95 ? 12.581 3.099 -2.876 1.00 95.50 95 ASP A O 1
ATOM 809 N N . LYS A 1 96 ? 13.282 2.898 -4.997 1.00 94.81 96 LYS A N 1
ATOM 810 C CA . LYS A 1 96 ? 12.452 1.716 -5.262 1.00 94.81 96 LYS A CA 1
ATOM 811 C C . LYS A 1 96 ? 12.874 0.534 -4.415 1.00 94.81 96 LYS A C 1
ATOM 813 O O . LYS A 1 96 ? 12.017 -0.202 -3.930 1.00 94.81 96 LYS A O 1
ATOM 818 N N . GLU A 1 97 ? 14.165 0.383 -4.191 1.00 96.19 97 GLU A N 1
ATOM 819 C CA . GLU A 1 97 ? 14.743 -0.660 -3.371 1.00 96.19 97 GLU A CA 1
ATOM 820 C C . GLU A 1 97 ? 14.317 -0.485 -1.907 1.00 96.19 97 GLU A C 1
ATOM 822 O O . GLU A 1 97 ? 14.016 -1.477 -1.239 1.00 96.19 97 GLU A O 1
ATOM 827 N N . ASP A 1 98 ? 14.196 0.753 -1.421 1.00 97.88 98 ASP A N 1
ATOM 828 C CA . ASP A 1 98 ? 13.667 1.040 -0.082 1.00 97.88 98 ASP A CA 1
ATOM 829 C C . ASP A 1 98 ? 12.176 0.697 0.032 1.00 97.88 98 ASP A C 1
ATOM 831 O O . ASP A 1 98 ? 11.744 0.114 1.028 1.00 97.88 98 ASP A O 1
ATOM 835 N N . ILE A 1 99 ? 11.384 0.999 -1.000 1.00 98.19 99 ILE A N 1
ATOM 836 C CA . ILE A 1 99 ? 9.957 0.646 -1.035 1.00 98.19 99 ILE A CA 1
ATOM 837 C C . ILE A 1 99 ? 9.776 -0.876 -1.091 1.00 98.19 99 ILE A C 1
ATOM 839 O O . ILE A 1 99 ? 8.919 -1.410 -0.388 1.00 98.19 99 ILE A O 1
ATOM 843 N N . VAL A 1 100 ? 10.607 -1.592 -1.858 1.00 98.44 100 VAL A N 1
ATOM 844 C CA . VAL A 1 100 ? 10.632 -3.065 -1.864 1.00 98.44 100 VAL A CA 1
ATOM 845 C C . VAL A 1 100 ? 10.923 -3.590 -0.460 1.00 98.44 100 VAL A C 1
ATOM 847 O O . VAL A 1 100 ? 10.213 -4.476 0.005 1.00 98.44 100 VAL A O 1
ATOM 850 N N . ARG A 1 101 ? 11.913 -3.042 0.258 1.00 98.56 101 ARG A N 1
ATOM 851 C CA . ARG A 1 101 ? 12.195 -3.456 1.647 1.00 98.56 101 ARG A CA 1
ATOM 852 C C . ARG A 1 101 ? 10.991 -3.238 2.559 1.00 98.56 101 ARG A C 1
ATOM 854 O O . ARG A 1 101 ? 10.637 -4.147 3.302 1.00 98.56 101 ARG A O 1
ATOM 861 N N . THR A 1 102 ? 10.332 -2.086 2.449 1.00 98.62 102 THR A N 1
ATOM 862 C CA . THR A 1 102 ? 9.109 -1.781 3.206 1.00 98.62 102 THR A CA 1
ATOM 863 C C . THR A 1 102 ? 7.962 -2.735 2.865 1.00 98.62 102 THR A C 1
ATOM 865 O O . THR A 1 102 ? 7.224 -3.126 3.763 1.00 98.62 102 THR A O 1
ATOM 868 N N . PHE A 1 103 ? 7.824 -3.167 1.607 1.00 98.69 103 PHE A N 1
ATOM 869 C CA . PHE A 1 103 ? 6.859 -4.204 1.223 1.00 98.69 103 PHE A CA 1
ATOM 870 C C . PHE A 1 103 ? 7.110 -5.505 1.990 1.00 98.69 103 PHE A C 1
ATOM 872 O O . PHE A 1 103 ? 6.192 -6.051 2.600 1.00 98.69 103 PHE A O 1
ATOM 879 N N . LYS A 1 104 ? 8.359 -5.985 1.992 1.00 98.62 104 LYS A N 1
ATOM 880 C CA . LYS A 1 104 ? 8.741 -7.218 2.698 1.00 98.62 104 LYS A CA 1
ATOM 881 C C . LYS A 1 104 ? 8.530 -7.101 4.199 1.00 98.62 104 LYS A C 1
ATOM 883 O O . LYS A 1 104 ? 8.035 -8.023 4.834 1.00 98.62 104 LYS A O 1
ATOM 888 N N . GLU A 1 105 ? 8.912 -5.966 4.773 1.00 98.56 105 GLU A N 1
ATOM 889 C CA . GLU A 1 105 ? 8.737 -5.697 6.198 1.00 98.56 105 GLU A CA 1
ATOM 890 C C . GLU A 1 105 ? 7.260 -5.709 6.597 1.00 98.56 105 GLU A C 1
ATOM 892 O O . GLU A 1 105 ? 6.898 -6.396 7.552 1.00 98.56 105 GLU A O 1
ATOM 897 N N . LEU A 1 106 ? 6.404 -5.029 5.826 1.00 98.62 106 LEU A N 1
ATOM 898 C CA . LEU A 1 106 ? 4.959 -5.071 6.027 1.00 98.62 106 LEU A CA 1
ATOM 899 C C . LEU A 1 106 ? 4.451 -6.514 5.978 1.00 98.62 106 LEU A C 1
ATOM 901 O O . LEU A 1 106 ? 3.810 -6.966 6.922 1.00 98.62 106 LEU A O 1
ATOM 905 N N . SER A 1 107 ? 4.787 -7.244 4.914 1.00 98.38 107 SER A N 1
ATOM 906 C CA . SER A 1 107 ? 4.337 -8.621 4.709 1.00 98.38 107 SER A CA 1
ATOM 907 C C . SER A 1 107 ? 4.735 -9.555 5.846 1.00 98.38 107 SER A C 1
ATOM 909 O O . SER A 1 107 ? 3.904 -10.295 6.365 1.00 98.38 107 SER A O 1
ATOM 911 N N . ARG A 1 108 ? 5.980 -9.463 6.322 1.00 97.88 108 ARG A N 1
ATOM 912 C CA . ARG A 1 108 ? 6.458 -10.250 7.468 1.00 97.88 108 ARG A CA 1
ATOM 913 C C . ARG A 1 108 ? 5.712 -9.929 8.755 1.00 97.88 108 ARG A C 1
ATOM 915 O O . ARG A 1 108 ? 5.566 -10.810 9.596 1.00 97.88 108 ARG A O 1
ATOM 922 N N . ARG A 1 109 ? 5.277 -8.679 8.920 1.00 97.62 109 ARG A N 1
ATOM 923 C CA . AR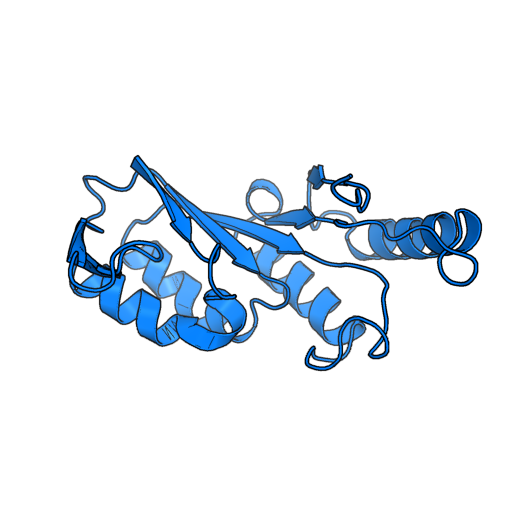G A 1 109 ? 4.595 -8.222 10.131 1.00 97.62 109 ARG A CA 1
ATOM 924 C C . ARG A 1 109 ? 3.125 -8.619 10.159 1.00 97.62 109 ARG A C 1
ATOM 926 O O . ARG A 1 109 ? 2.647 -9.040 11.204 1.00 97.62 109 ARG A O 1
ATOM 933 N N . ILE A 1 110 ? 2.418 -8.497 9.035 1.00 97.62 110 ILE A N 1
ATOM 934 C CA . ILE A 1 110 ? 0.956 -8.686 9.004 1.00 97.62 110 ILE A CA 1
ATOM 935 C C . ILE A 1 110 ? 0.503 -9.977 8.318 1.00 97.62 110 ILE A C 1
ATOM 937 O O . ILE A 1 110 ? -0.672 -10.332 8.440 1.00 97.62 110 ILE A O 1
ATOM 941 N N . GLY A 1 111 ? 1.419 -10.651 7.622 1.00 97.94 111 GLY A N 1
ATOM 942 C CA . GLY A 1 111 ? 1.165 -11.815 6.784 1.00 97.94 1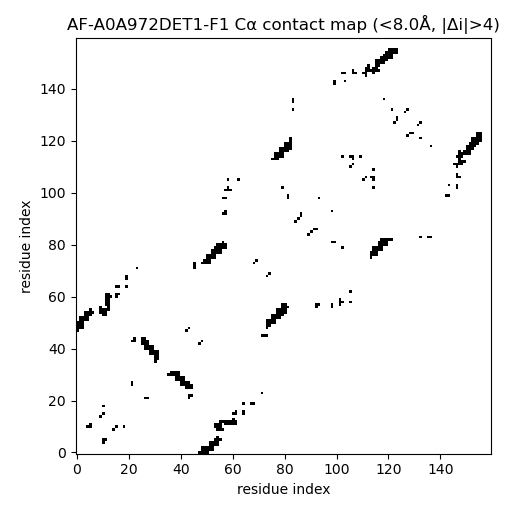11 GLY A CA 1
ATOM 943 C C . GLY A 1 111 ? 1.117 -11.473 5.290 1.00 97.94 111 GLY A C 1
ATOM 944 O O . GLY A 1 111 ? 0.585 -10.437 4.864 1.00 97.94 111 GLY A O 1
ATOM 945 N N . HIS A 1 112 ? 1.653 -12.373 4.465 1.00 97.31 112 HIS A N 1
ATOM 946 C CA . HIS A 1 112 ? 1.649 -12.247 3.005 1.00 97.31 112 HIS A CA 1
ATOM 947 C C . HIS A 1 112 ? 0.236 -12.375 2.409 1.00 97.31 112 HIS A C 1
ATOM 949 O O . HIS A 1 112 ? -0.025 -11.903 1.303 1.00 97.31 112 HIS A O 1
ATOM 955 N N . GLU A 1 113 ? -0.704 -12.967 3.148 1.00 96.88 113 GLU A N 1
ATOM 956 C CA . GLU A 1 113 ? -2.123 -13.053 2.805 1.00 96.88 113 GLU A CA 1
ATOM 957 C C . GLU A 1 113 ? -2.852 -11.710 2.954 1.00 96.88 113 GLU A C 1
ATOM 959 O O . GLU A 1 113 ? -3.883 -11.497 2.317 1.00 96.88 113 GLU A O 1
ATOM 964 N N . LYS A 1 114 ? -2.300 -10.783 3.751 1.00 97.56 114 LYS A N 1
ATOM 965 C CA . LYS A 1 114 ? -2.830 -9.422 3.943 1.00 97.56 114 LYS A CA 1
ATOM 966 C C . LYS A 1 114 ? -2.053 -8.360 3.168 1.00 97.56 114 LYS A C 1
ATOM 968 O O . LYS A 1 114 ? -2.385 -7.177 3.252 1.00 97.56 114 LYS A O 1
ATOM 973 N N . THR A 1 115 ? -1.042 -8.760 2.400 1.00 98.38 115 THR A N 1
ATOM 974 C CA . THR A 1 115 ? -0.200 -7.853 1.614 1.00 98.38 115 THR A CA 1
ATOM 975 C C . THR A 1 115 ? -0.351 -8.182 0.137 1.00 98.38 115 THR A C 1
ATOM 977 O O . THR A 1 115 ? 0.359 -9.023 -0.409 1.00 98.38 115 THR A O 1
ATOM 980 N N . VAL A 1 116 ? -1.306 -7.533 -0.524 1.00 98.38 116 VAL A N 1
ATOM 981 C CA . VAL A 1 116 ? -1.610 -7.771 -1.937 1.00 98.38 116 VAL A CA 1
ATOM 982 C C . VAL A 1 116 ? -0.794 -6.821 -2.804 1.00 98.38 116 VAL A C 1
ATOM 984 O O . VAL A 1 116 ? -0.937 -5.596 -2.717 1.00 98.38 116 VAL A O 1
ATOM 987 N N . TRP A 1 117 ? 0.044 -7.385 -3.672 1.00 98.69 117 TRP A N 1
ATOM 988 C CA . TRP A 1 117 ? 0.814 -6.608 -4.632 1.00 98.69 117 TRP A CA 1
ATOM 989 C C . TRP A 1 117 ? -0.083 -6.119 -5.767 1.00 98.69 117 TRP A C 1
ATOM 991 O O . TRP A 1 117 ? -0.850 -6.869 -6.368 1.00 98.69 117 TRP A O 1
ATOM 1001 N N . ARG A 1 118 ? 0.027 -4.834 -6.085 1.00 98.25 118 ARG A N 1
ATOM 1002 C CA . ARG A 1 118 ? -0.563 -4.235 -7.277 1.00 98.25 118 ARG A CA 1
ATOM 1003 C C . ARG A 1 118 ? 0.545 -3.765 -8.210 1.00 98.25 118 ARG A C 1
ATOM 1005 O O . ARG A 1 118 ? 1.180 -2.741 -7.955 1.00 98.25 118 ARG A O 1
ATOM 1012 N N . TYR A 1 119 ? 0.756 -4.492 -9.300 1.00 98.12 119 TYR A N 1
ATOM 1013 C CA . TYR A 1 119 ? 1.555 -4.030 -10.432 1.00 98.12 119 TYR A CA 1
ATOM 1014 C C . TYR A 1 119 ? 0.622 -3.307 -11.408 1.00 98.12 119 TYR A C 1
ATOM 1016 O O . TYR A 1 119 ? 0.292 -3.783 -12.492 1.00 98.12 119 TYR A O 1
ATOM 1024 N N . ASP A 1 120 ? 0.092 -2.182 -10.936 1.00 95.81 120 ASP A N 1
ATOM 1025 C CA . ASP A 1 120 ? -1.061 -1.517 -11.529 1.00 95.81 120 ASP A CA 1
ATOM 1026 C C . ASP A 1 120 ? -0.951 0.011 -11.336 1.00 95.81 120 ASP A C 1
ATOM 1028 O O . ASP A 1 120 ? -0.773 0.464 -10.199 1.00 95.81 120 ASP A O 1
ATOM 1032 N N . PRO A 1 121 ? -1.050 0.822 -12.403 1.00 95.50 121 PRO A N 1
ATOM 1033 C CA . PRO A 1 121 ? -1.335 0.407 -13.776 1.00 95.50 121 PRO A CA 1
ATOM 1034 C C . PRO A 1 121 ? -0.073 0.117 -14.595 1.00 95.50 121 PRO A C 1
ATOM 1036 O O . PRO A 1 121 ? 0.995 0.693 -14.364 1.00 95.50 121 PRO A O 1
ATOM 1039 N N . ILE A 1 122 ? -0.220 -0.750 -15.593 1.00 97.62 122 ILE A N 1
ATOM 1040 C CA . ILE A 1 122 ? 0.729 -0.985 -16.680 1.00 97.62 122 ILE A CA 1
ATOM 1041 C C . ILE A 1 122 ? 0.498 0.089 -17.748 1.00 97.62 122 ILE A C 1
ATOM 1043 O O . ILE A 1 122 ? -0.591 0.198 -18.309 1.00 97.62 122 ILE A O 1
ATOM 1047 N N . ILE A 1 123 ? 1.521 0.894 -18.016 1.00 96.88 123 ILE A N 1
ATOM 1048 C CA . ILE A 1 123 ? 1.537 1.938 -19.038 1.00 96.88 123 ILE A CA 1
ATOM 1049 C C . ILE A 1 123 ? 2.297 1.364 -20.225 1.00 96.88 123 ILE A C 1
ATOM 1051 O O . ILE A 1 123 ? 3.497 1.159 -20.112 1.00 96.88 123 ILE A O 1
ATOM 1055 N N . LEU A 1 124 ? 1.626 1.137 -21.353 1.00 95.31 124 LEU A N 1
ATOM 1056 C CA . LEU A 1 124 ? 2.289 0.699 -22.581 1.00 95.31 124 LEU A CA 1
ATOM 1057 C C . LEU A 1 124 ? 2.546 1.890 -23.502 1.00 95.31 124 LEU A C 1
ATOM 1059 O O . LEU A 1 124 ? 1.618 2.605 -23.876 1.00 95.31 124 LEU A O 1
ATOM 1063 N N . ASN A 1 125 ? 3.809 2.103 -23.863 1.00 93.94 125 ASN A N 1
ATOM 1064 C CA . ASN A 1 125 ? 4.235 3.081 -24.865 1.00 93.94 125 ASN A CA 1
ATOM 1065 C C . ASN A 1 125 ? 5.613 2.690 -25.437 1.00 93.94 125 ASN A C 1
ATOM 1067 O O . ASN A 1 125 ? 6.121 1.613 -25.139 1.00 93.94 125 ASN A O 1
ATOM 1071 N N . GLU A 1 126 ? 6.226 3.557 -26.248 1.00 95.06 126 GLU A N 1
ATOM 1072 C CA . GLU A 1 126 ? 7.545 3.308 -26.859 1.00 95.06 126 GLU A CA 1
ATOM 1073 C C . GLU A 1 126 ? 8.685 3.135 -25.836 1.00 95.06 126 GLU A C 1
ATOM 1075 O O . GLU A 1 126 ? 9.688 2.497 -26.134 1.00 95.06 126 GLU A O 1
ATOM 1080 N N . THR A 1 127 ? 8.550 3.704 -24.635 1.00 94.62 127 THR A N 1
ATOM 1081 C CA . THR A 1 127 ? 9.539 3.603 -23.546 1.00 94.62 127 THR A CA 1
ATOM 1082 C C . THR A 1 127 ? 9.258 2.420 -22.617 1.00 94.62 127 THR A C 1
ATOM 1084 O O . THR A 1 127 ? 10.175 1.723 -22.193 1.00 94.62 127 THR A O 1
ATOM 1087 N N . PHE A 1 128 ? 7.988 2.203 -22.279 1.00 96.44 128 PHE A N 1
ATOM 1088 C CA . PHE A 1 128 ? 7.513 1.150 -21.384 1.00 96.44 128 PHE A CA 1
ATOM 1089 C C . PHE A 1 128 ? 6.818 0.070 -22.209 1.00 96.44 128 PHE A C 1
ATOM 1091 O O . PHE A 1 128 ? 5.601 -0.103 -22.171 1.00 96.44 128 PHE A O 1
ATOM 1098 N N . ASP A 1 129 ? 7.600 -0.622 -23.028 1.00 96.69 129 ASP A N 1
ATOM 1099 C CA . ASP A 1 129 ? 7.082 -1.659 -23.904 1.00 96.69 129 ASP A CA 1
ATOM 1100 C C . ASP A 1 129 ? 6.877 -2.995 -23.163 1.00 96.69 129 ASP A C 1
ATOM 1102 O O . ASP A 1 129 ? 7.084 -3.144 -21.951 1.00 96.69 129 ASP A O 1
ATOM 1106 N N . PHE A 1 130 ? 6.451 -4.010 -23.912 1.00 96.69 130 PHE A N 1
ATOM 1107 C CA . PHE A 1 130 ? 6.250 -5.345 -23.362 1.00 96.69 130 PHE A CA 1
ATOM 1108 C C . PHE A 1 130 ? 7.544 -5.965 -22.809 1.00 96.69 130 PHE A C 1
ATOM 1110 O O . PHE A 1 130 ? 7.496 -6.671 -21.799 1.00 96.69 130 PHE A O 1
ATOM 1117 N N . VAL A 1 131 ? 8.696 -5.721 -23.445 1.00 98.12 131 VAL A N 1
ATOM 1118 C CA . VAL A 1 131 ? 9.986 -6.285 -23.018 1.00 98.12 131 VAL A CA 1
ATOM 1119 C C . VAL A 1 131 ? 10.397 -5.677 -21.681 1.00 98.12 131 VAL A C 1
ATOM 1121 O O . VAL A 1 131 ? 10.673 -6.421 -20.738 1.00 98.12 131 VAL A O 1
ATOM 1124 N N . TYR A 1 132 ? 10.316 -4.351 -21.559 1.00 98.12 132 TYR A N 1
ATOM 1125 C CA . TYR A 1 132 ? 10.542 -3.619 -20.318 1.00 98.12 132 TYR A CA 1
ATOM 1126 C C . TYR A 1 132 ? 9.677 -4.172 -19.181 1.00 98.12 132 TYR A C 1
ATOM 1128 O O . TYR A 1 132 ? 10.184 -4.519 -18.108 1.00 98.12 132 TYR A O 1
ATOM 1136 N N . HIS A 1 133 ? 8.369 -4.313 -19.413 1.00 98.38 133 HIS A N 1
ATOM 1137 C CA . HIS A 1 133 ? 7.463 -4.826 -18.390 1.00 98.38 133 HIS A CA 1
ATOM 1138 C C . HIS A 1 133 ? 7.754 -6.279 -18.030 1.00 98.38 133 HIS A C 1
ATOM 1140 O O . HIS A 1 133 ? 7.776 -6.606 -16.845 1.00 98.38 133 HIS A O 1
ATOM 1146 N N . LYS A 1 134 ? 8.047 -7.143 -19.005 1.00 98.06 134 LYS A N 1
ATOM 1147 C CA . LYS A 1 134 ? 8.411 -8.541 -18.749 1.00 98.06 134 LYS A CA 1
ATOM 1148 C C . LYS A 1 134 ? 9.649 -8.645 -17.859 1.00 98.06 134 LYS A C 1
ATOM 1150 O O . LYS A 1 134 ? 9.643 -9.414 -16.894 1.00 98.06 134 LYS A O 1
ATOM 1155 N N . GLU A 1 135 ? 10.692 -7.873 -18.151 1.00 98.38 135 GLU A N 1
ATOM 1156 C CA . GLU A 1 135 ? 11.930 -7.860 -17.368 1.00 98.38 135 GLU A CA 1
ATOM 1157 C C . GLU A 1 135 ? 11.698 -7.335 -15.950 1.00 98.38 135 GLU A C 1
ATOM 1159 O O . GLU A 1 135 ? 12.063 -7.991 -14.970 1.00 98.38 135 GLU A O 1
ATOM 1164 N N . LYS A 1 136 ? 11.039 -6.179 -15.820 1.00 98.12 136 LYS A N 1
ATOM 1165 C CA . LYS A 1 136 ? 10.805 -5.543 -14.519 1.00 98.12 136 LYS A CA 1
ATOM 1166 C C . LYS A 1 136 ? 9.823 -6.319 -13.650 1.00 98.12 136 LYS A C 1
ATOM 1168 O O . LYS A 1 136 ? 10.046 -6.435 -12.447 1.00 98.12 136 LYS A O 1
ATOM 1173 N N . TYR A 1 137 ? 8.767 -6.871 -14.240 1.00 98.25 137 TYR A N 1
ATOM 1174 C CA . TYR A 1 137 ? 7.829 -7.740 -13.537 1.00 98.25 137 TYR A CA 1
ATOM 1175 C C . TYR A 1 137 ? 8.542 -8.992 -13.021 1.00 98.25 137 TYR A C 1
ATOM 1177 O O . TYR A 1 137 ? 8.457 -9.293 -11.835 1.00 98.25 137 TYR A O 1
ATOM 1185 N N . SER A 1 138 ? 9.342 -9.658 -13.865 1.00 98.31 138 SER A N 1
ATOM 1186 C CA . SER A 1 138 ? 10.125 -10.835 -13.456 1.00 98.31 138 SER A CA 1
ATOM 1187 C C . SER A 1 138 ? 11.116 -10.515 -12.334 1.00 98.31 138 SER A C 1
ATOM 1189 O O . SER A 1 138 ? 11.291 -11.317 -11.417 1.00 98.31 138 SER A O 1
ATOM 1191 N N . TYR A 1 139 ? 11.760 -9.345 -12.386 1.00 98.25 139 TYR A N 1
ATOM 1192 C CA . TYR A 1 139 ? 12.629 -8.870 -11.311 1.00 98.25 139 TYR A CA 1
ATOM 1193 C C . TYR A 1 139 ? 11.859 -8.706 -9.995 1.00 98.25 139 TYR A C 1
ATOM 1195 O O . TYR A 1 139 ? 12.280 -9.254 -8.978 1.00 98.25 139 TYR A O 1
ATOM 1203 N N . LEU A 1 140 ? 10.714 -8.017 -10.009 1.00 98.19 140 LEU A N 1
ATOM 1204 C CA . LEU A 1 140 ? 9.906 -7.814 -8.805 1.00 98.19 140 LEU A CA 1
ATOM 1205 C C . LEU A 1 140 ? 9.305 -9.117 -8.270 1.00 98.19 140 LEU A C 1
ATOM 1207 O O . LEU A 1 140 ? 9.321 -9.309 -7.061 1.00 98.19 140 LEU A O 1
ATOM 1211 N N . CYS A 1 141 ? 8.870 -10.046 -9.128 1.00 97.81 141 CYS A N 1
ATOM 1212 C CA . CYS A 1 141 ? 8.427 -11.377 -8.699 1.00 97.81 141 CYS A CA 1
ATOM 1213 C C . CYS A 1 141 ? 9.507 -12.107 -7.895 1.00 97.81 141 CYS A C 1
ATOM 1215 O O . CYS A 1 141 ? 9.211 -12.656 -6.842 1.00 97.81 141 CYS A O 1
ATOM 1217 N N . LYS A 1 142 ? 10.762 -12.081 -8.367 1.00 98.00 142 LYS A N 1
ATOM 1218 C CA . LYS A 1 142 ? 11.894 -12.671 -7.634 1.00 98.00 142 LYS A CA 1
ATOM 1219 C C . LYS A 1 142 ? 12.160 -11.944 -6.322 1.00 98.00 142 LYS A C 1
ATOM 1221 O O . LYS A 1 142 ? 12.530 -12.568 -5.338 1.00 98.00 142 LYS A O 1
ATOM 1226 N N . GLN A 1 143 ? 12.007 -10.620 -6.305 1.00 98.12 143 GLN A N 1
ATOM 1227 C CA . GLN A 1 143 ? 12.197 -9.864 -5.076 1.00 98.12 143 GLN A CA 1
ATOM 1228 C C . GLN A 1 143 ? 11.112 -10.182 -4.052 1.00 98.12 143 GLN A C 1
ATOM 1230 O O . GLN A 1 143 ? 11.461 -10.359 -2.896 1.00 98.12 143 GLN A O 1
ATOM 1235 N N . LEU A 1 144 ? 9.845 -10.267 -4.445 1.00 97.88 144 LEU A N 1
ATOM 1236 C CA . LEU A 1 144 ? 8.702 -10.436 -3.541 1.00 97.88 144 LEU A CA 1
ATOM 1237 C C . LEU A 1 144 ? 8.327 -11.903 -3.283 1.00 97.88 144 LEU A C 1
ATOM 1239 O O . LEU A 1 144 ? 7.210 -12.194 -2.853 1.00 97.88 144 LEU A O 1
ATOM 1243 N N . GLU A 1 145 ? 9.233 -12.834 -3.575 1.00 96.06 145 GLU A N 1
ATOM 1244 C CA . GLU A 1 145 ? 9.013 -14.256 -3.342 1.00 96.06 145 GLU A CA 1
ATOM 1245 C C . GLU A 1 145 ? 8.697 -14.510 -1.859 1.00 96.06 145 GLU A C 1
ATOM 1247 O O . GLU A 1 145 ? 9.469 -14.135 -0.979 1.00 96.06 145 GLU A O 1
ATOM 1252 N N . ASN A 1 146 ? 7.563 -15.162 -1.584 1.00 95.88 146 ASN A N 1
ATOM 1253 C CA . ASN A 1 146 ? 7.015 -15.419 -0.242 1.00 95.88 146 ASN A CA 1
ATOM 1254 C C . ASN A 1 146 ? 6.503 -14.187 0.528 1.00 95.88 146 ASN A C 1
ATOM 1256 O O . ASN A 1 146 ? 5.988 -14.345 1.634 1.00 95.88 146 ASN A O 1
ATOM 1260 N N . ASP A 1 147 ? 6.586 -12.981 -0.041 1.00 98.12 147 ASP A N 1
ATOM 1261 C CA . ASP A 1 147 ? 6.079 -11.757 0.590 1.00 98.12 147 ASP A CA 1
ATOM 1262 C C . ASP A 1 147 ? 4.649 -11.400 0.119 1.00 98.12 147 ASP A C 1
ATOM 1264 O O . ASP A 1 147 ? 4.043 -10.455 0.622 1.00 98.12 147 ASP A O 1
ATOM 1268 N N . THR A 1 148 ? 4.059 -12.135 -0.826 1.00 97.81 148 THR A N 1
ATOM 1269 C CA . THR A 1 148 ? 2.655 -11.969 -1.244 1.00 97.81 148 THR A CA 1
ATOM 1270 C C . THR A 1 148 ? 2.122 -13.234 -1.917 1.00 97.81 148 THR A C 1
ATOM 1272 O O . THR A 1 148 ? 2.871 -13.934 -2.594 1.00 97.81 148 THR A O 1
ATOM 1275 N N . ASN A 1 149 ? 0.817 -13.497 -1.788 1.00 95.88 149 ASN A N 1
ATOM 1276 C CA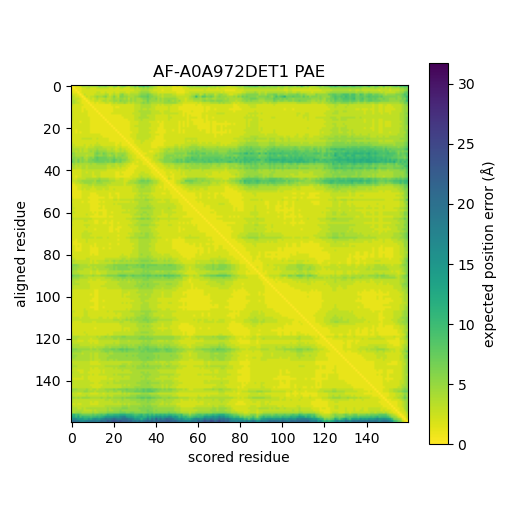 . ASN A 1 149 ? 0.135 -14.585 -2.509 1.00 95.88 149 ASN A CA 1
ATOM 1277 C C . ASN A 1 149 ? -0.658 -14.104 -3.729 1.00 95.88 149 ASN A C 1
ATOM 1279 O O . ASN A 1 149 ? -1.214 -14.920 -4.466 1.00 95.88 149 ASN A O 1
ATOM 1283 N N . GLN A 1 150 ? -0.760 -12.790 -3.934 1.00 97.06 150 GLN A N 1
ATOM 1284 C CA . GLN A 1 150 ? -1.609 -12.224 -4.972 1.00 97.06 150 GLN A CA 1
ATOM 1285 C C . GLN A 1 150 ? -0.951 -11.008 -5.616 1.00 97.06 150 GLN A C 1
ATOM 1287 O O . GLN A 1 150 ? -0.539 -10.069 -4.938 1.00 97.06 150 GLN A O 1
ATOM 1292 N N . CYS A 1 151 ? -0.938 -11.008 -6.948 1.00 97.88 151 CYS A N 1
ATOM 1293 C CA . CYS A 1 151 ? -0.604 -9.844 -7.753 1.00 97.88 151 CYS A CA 1
ATOM 1294 C C . CYS A 1 151 ? -1.815 -9.434 -8.595 1.00 97.88 151 CYS A C 1
ATOM 1296 O O . CYS A 1 151 ? -2.401 -10.262 -9.292 1.00 97.88 151 CYS A O 1
ATOM 1298 N N . ILE A 1 152 ? -2.188 -8.159 -8.524 1.00 97.94 152 ILE A N 1
ATOM 1299 C CA . ILE A 1 152 ? -3.193 -7.545 -9.391 1.00 97.94 152 ILE A CA 1
ATOM 1300 C C . ILE A 1 152 ? -2.468 -6.726 -10.452 1.00 97.94 152 ILE A C 1
ATOM 13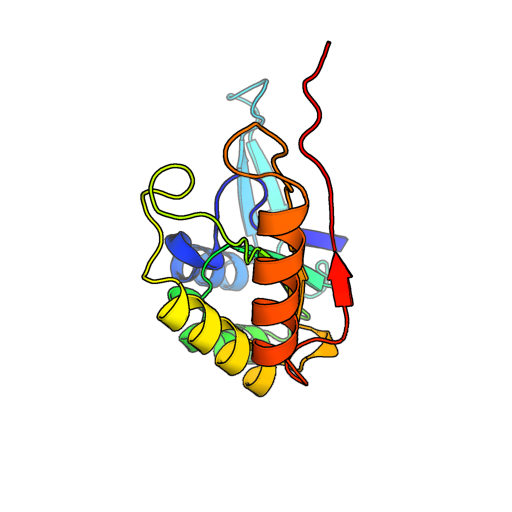02 O O . ILE A 1 152 ? -1.620 -5.891 -10.130 1.00 97.94 152 ILE A O 1
ATOM 1306 N N . VAL A 1 153 ? -2.851 -6.943 -11.707 1.00 97.38 153 VAL A N 1
ATOM 1307 C CA . VAL A 1 153 ? -2.387 -6.179 -12.865 1.00 97.38 153 VAL A CA 1
ATOM 1308 C C . VAL A 1 153 ? -3.575 -5.516 -13.547 1.00 97.38 153 VAL A C 1
ATOM 1310 O O . VAL A 1 153 ? -4.662 -6.087 -13.617 1.00 97.38 153 VAL A O 1
ATOM 1313 N N . SER A 1 154 ? -3.363 -4.313 -14.062 1.00 95.50 154 SER A N 1
ATOM 1314 C CA . SER A 1 154 ? -4.302 -3.635 -14.954 1.00 95.50 154 SER A CA 1
ATOM 1315 C C . SER A 1 154 ? -3.513 -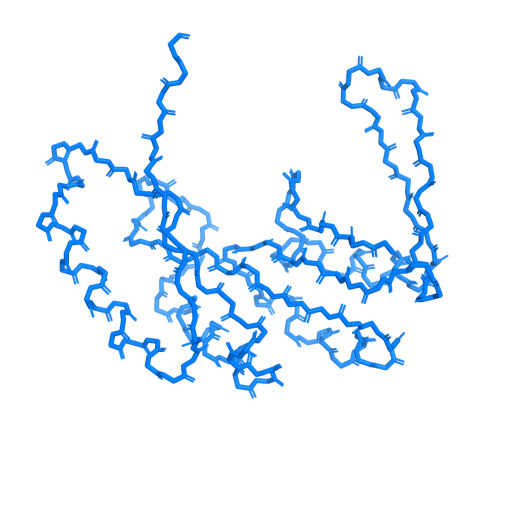2.786 -15.946 1.00 95.50 154 SER A C 1
ATOM 1317 O O . SER A 1 154 ? -2.348 -2.481 -15.689 1.00 95.50 154 SER A O 1
ATOM 1319 N N . PHE A 1 155 ? -4.113 -2.427 -17.076 1.00 95.62 155 PHE A N 1
ATOM 1320 C CA . PHE A 1 155 ? -3.499 -1.546 -18.068 1.00 95.62 155 PHE A CA 1
ATOM 1321 C C . PHE A 1 155 ? -4.141 -0.165 -17.982 1.00 95.62 155 PHE A C 1
ATOM 1323 O O . PHE A 1 155 ? -5.337 -0.057 -17.710 1.00 95.62 155 PHE A O 1
ATOM 1330 N N . VAL A 1 156 ? -3.357 0.889 -18.216 1.00 94.06 156 VAL A N 1
ATOM 1331 C CA . VAL A 1 156 ? -3.928 2.222 -18.417 1.00 94.06 156 VAL A CA 1
ATOM 1332 C C . VAL A 1 156 ? -4.839 2.172 -19.633 1.00 94.06 156 VAL A C 1
ATOM 1334 O O . VAL A 1 156 ? -4.396 1.829 -20.727 1.00 94.06 156 VAL A O 1
ATOM 1337 N N . ASP A 1 157 ? -6.088 2.561 -19.418 1.00 87.81 157 ASP A N 1
ATOM 1338 C CA . ASP A 1 157 ? -7.069 2.781 -20.467 1.00 87.81 157 ASP A CA 1
ATOM 1339 C C . ASP A 1 157 ? -7.403 4.275 -20.520 1.00 87.81 157 ASP A C 1
ATOM 1341 O O . ASP A 1 157 ? -7.623 4.917 -19.485 1.00 87.81 157 ASP A O 1
ATOM 1345 N N . LEU A 1 158 ? -7.374 4.848 -21.720 1.00 82.62 158 LEU A N 1
ATOM 1346 C CA . LEU A 1 158 ? -7.711 6.248 -21.931 1.00 82.62 158 LEU A CA 1
ATOM 1347 C C . LEU A 1 158 ? -9.205 6.321 -22.218 1.00 82.62 158 LEU A C 1
ATOM 1349 O O . LEU A 1 158 ? -9.671 5.786 -23.219 1.00 82.62 158 LEU A O 1
ATOM 1353 N N . TYR A 1 159 ? -9.948 7.005 -21.347 1.00 78.12 159 TYR A N 1
ATOM 1354 C CA . TYR A 1 159 ? -11.366 7.257 -21.583 1.00 78.12 159 TYR A CA 1
ATOM 1355 C C . TYR A 1 159 ? -11.536 8.019 -22.905 1.00 78.12 159 TYR A C 1
ATOM 1357 O O . TYR A 1 159 ? -11.027 9.133 -23.046 1.00 78.12 159 TYR A O 1
ATOM 1365 N N . SER A 1 160 ? -12.217 7.378 -23.857 1.00 66.25 160 SER A N 1
ATOM 1366 C CA . SER A 1 160 ? -12.645 7.945 -25.141 1.00 66.25 160 SER A CA 1
ATOM 1367 C C . SER A 1 160 ? -13.812 8.907 -24.982 1.00 66.25 160 SER A C 1
ATOM 1369 O O . SER A 1 160 ? -14.733 8.544 -24.211 1.00 66.25 160 SER A O 1
#

Mean predicted aligned error: 3.29 Å

Radius of gyration: 17.14 Å; Cα contacts (8 Å, |Δi|>4): 253; chains: 1; bounding box: 38×37×47 Å

Nearest PDB structures (foldseek):
  4jx4-assembly1_A  TM=4.645E-01  e=7.608E-02  Rhizobium etli CFN 42
  5dte-assembly4_D  TM=2.484E-01  e=2.933E-01  Actinobacillus succinogenes 130Z
  1uc9-assembly1_B  TM=3.587E-01  e=5.637E+00  Thermus thermophilus
  1uc9-assembly1_A  TM=3.590E-01  e=6.011E+00  Thermus thermophilus

pLDDT: mean 95.7, std 3.86, range [66.25, 98.69]

Secondary structure (DSSP, 8-state):
-EEEETSSS-HHHH-HHHHHHHHHHTEEEEE-SS-TT-EEEEE--TTT-SEEEEEES--HHHHTTHHHHHHTT--EEEEEE-----TTT-TTPPPHHHHHHHHHHHHHHH-TTSEEEEEEEE--SSSS-HHHHHHHHHHHHHHTTTT-S-EEEEE-----

Solvent-accessible surface area (backbone atoms only — not comparable to full-atom values): 9081 Å² total; per-residue (Å²): 79,77,42,75,44,36,86,92,48,46,30,34,52,75,36,31,68,62,49,52,59,25,50,77,68,31,36,48,79,45,64,40,91,92,43,73,89,45,70,46,78,44,80,44,40,61,96,54,39,66,29,38,39,39,32,28,72,44,49,69,68,28,61,89,46,46,63,59,40,54,75,66,63,52,47,64,36,34,44,39,37,62,66,87,69,54,57,92,79,48,68,87,62,76,60,65,71,58,42,53,50,46,50,45,52,48,9,74,73,71,35,24,88,33,26,32,39,21,46,50,69,40,63,80,47,97,83,39,34,72,66,55,48,52,54,48,49,53,51,48,52,66,69,43,62,83,29,39,82,47,77,46,75,46,65,70,75,81,88,128